Protein AF-A0A521K692-F1 (afdb_monomer_lite)

Foldseek 3Di:
DDPPDDPPCCDPVNVVVVVVVVVVVLVVLVVVLVVQLVVLLVVLVVVCVVVVDDSVSNVVSNVCSNVVSVVSSVVPPPDPPDPDDD

Radius of gyration: 22.89 Å; chains: 1; bounding box: 58×29×67 Å

Sequence (86 aa):
MEPKEREPLAGPAARRQQTAVEWSRYAGLGAQFAATIGLFTWLGWWADTRLSSSPWCMLVGVALGFTGGLIALVKAVPSAKRPPSE

pLDDT: mean 74.89, std 10.43, range [47.03, 90.5]

Structure (mmCIF, N/CA/C/O backbone):
data_AF-A0A521K692-F1
#
_entry.id   AF-A0A521K692-F1
#
loop_
_atom_site.group_PDB
_atom_site.id
_atom_site.type_symbol
_atom_site.label_atom_id
_atom_site.label_alt_id
_atom_site.label_comp_id
_atom_site.label_asym_id
_atom_site.label_entity_id
_atom_site.label_seq_id
_atom_site.pdbx_PDB_ins_code
_atom_site.Cartn_x
_atom_site.Cartn_y
_atom_site.Cartn_z
_atom_site.occupancy
_atom_site.B_iso_or_equiv
_atom_site.auth_seq_id
_atom_site.auth_comp_id
_atom_site.auth_asym_id
_atom_site.auth_atom_id
_atom_site.pdbx_PDB_model_num
ATOM 1 N N . MET A 1 1 ? -41.866 7.162 44.700 1.00 47.03 1 MET A N 1
ATOM 2 C CA . MET A 1 1 ? -40.590 7.813 44.340 1.00 47.03 1 MET A CA 1
ATOM 3 C C . MET A 1 1 ? -39.805 6.799 43.529 1.00 47.03 1 MET A C 1
ATOM 5 O O . MET A 1 1 ? -39.129 5.967 44.115 1.00 47.03 1 MET A O 1
ATOM 9 N N . GLU A 1 2 ? -40.001 6.770 42.212 1.00 58.56 2 GLU A N 1
ATOM 10 C CA . GLU A 1 2 ? -39.224 5.884 41.338 1.00 58.56 2 GLU A CA 1
ATOM 11 C C . GLU A 1 2 ? -37.829 6.487 41.124 1.00 58.56 2 GLU A C 1
ATOM 13 O O . GLU A 1 2 ? -37.724 7.673 40.788 1.00 58.56 2 GLU A O 1
ATOM 18 N N . PRO A 1 3 ? -36.750 5.721 41.348 1.00 57.75 3 PRO A N 1
ATOM 19 C CA . PRO A 1 3 ? -35.415 6.164 41.005 1.00 57.75 3 PRO A CA 1
ATOM 20 C C . PRO A 1 3 ? -35.318 6.203 39.478 1.00 57.75 3 PRO A C 1
ATOM 22 O O . PRO A 1 3 ? -35.456 5.190 38.804 1.00 57.75 3 PRO A O 1
ATOM 25 N N . LYS A 1 4 ? -35.087 7.396 38.925 1.00 59.59 4 LYS A N 1
ATOM 26 C CA . LYS A 1 4 ? -34.730 7.610 37.520 1.00 59.59 4 LYS A CA 1
ATOM 27 C C . LYS A 1 4 ? -33.349 6.993 37.285 1.00 59.59 4 LYS A C 1
ATOM 29 O O . LYS A 1 4 ? -32.319 7.656 37.400 1.00 59.59 4 LYS A O 1
ATOM 34 N N . GLU A 1 5 ? -33.332 5.682 37.086 1.00 62.97 5 GLU A N 1
ATOM 35 C CA . GLU A 1 5 ? -32.128 4.888 36.918 1.00 62.97 5 GLU A CA 1
ATOM 36 C C . GLU A 1 5 ? -31.414 5.261 35.617 1.00 62.97 5 GLU A C 1
ATOM 38 O O . GLU A 1 5 ? -31.828 4.922 34.516 1.00 62.97 5 GLU A O 1
ATOM 43 N N . ARG A 1 6 ? -30.291 5.959 35.804 1.00 60.56 6 ARG A N 1
ATOM 44 C CA . ARG A 1 6 ? -29.036 5.783 35.064 1.00 60.56 6 ARG A CA 1
ATOM 45 C C . ARG A 1 6 ? -29.161 5.815 33.539 1.00 60.56 6 ARG A C 1
ATOM 47 O O . ARG A 1 6 ? -28.864 4.835 32.866 1.00 60.56 6 ARG A O 1
ATOM 54 N N . GLU A 1 7 ? -29.420 6.992 32.982 1.00 65.00 7 GLU A N 1
ATOM 55 C CA . GLU A 1 7 ? -28.828 7.317 31.681 1.00 65.00 7 GLU A CA 1
ATOM 56 C C . GLU A 1 7 ? -27.308 7.439 31.893 1.00 65.00 7 GLU A C 1
ATOM 58 O O . GLU A 1 7 ? -26.873 8.350 32.607 1.00 65.00 7 GLU A O 1
ATOM 63 N N . PRO A 1 8 ? -26.456 6.557 31.331 1.00 58.03 8 PRO A N 1
ATOM 64 C CA . PRO A 1 8 ? -25.042 6.855 31.275 1.00 58.03 8 PRO A CA 1
ATOM 65 C C . PRO A 1 8 ? -24.914 7.973 30.244 1.00 58.03 8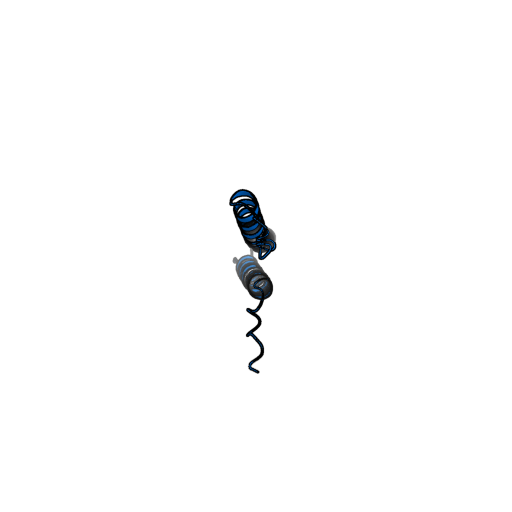 PRO A C 1
ATOM 67 O O . PRO A 1 8 ? -24.926 7.732 29.038 1.00 58.03 8 PRO A O 1
ATOM 70 N N . LEU A 1 9 ? -24.856 9.211 30.738 1.00 59.25 9 LEU A N 1
ATOM 71 C CA . LEU A 1 9 ? -24.566 10.423 29.982 1.00 59.25 9 LEU A CA 1
ATOM 72 C C . LEU A 1 9 ? -23.138 10.323 29.429 1.00 59.25 9 LEU A C 1
ATOM 74 O O . LEU A 1 9 ? -22.223 11.014 29.875 1.00 59.25 9 LEU A O 1
ATOM 78 N N . ALA A 1 10 ? -22.924 9.448 28.449 1.00 60.62 10 ALA A N 1
ATOM 79 C CA . ALA A 1 10 ? -21.811 9.551 27.528 1.00 60.62 10 ALA A CA 1
ATOM 80 C C . ALA A 1 10 ? -22.026 10.866 26.772 1.00 60.62 10 ALA A C 1
ATOM 82 O O . ALA A 1 10 ? -22.709 10.927 25.749 1.00 60.62 10 ALA A O 1
ATOM 83 N N . GLY A 1 11 ? -21.536 11.952 27.371 1.00 67.75 11 GLY A N 1
ATOM 84 C CA . GLY A 1 11 ? -21.772 13.302 26.894 1.00 67.75 11 GLY A CA 1
ATOM 85 C C . GLY A 1 11 ? -21.255 13.492 25.464 1.00 67.75 11 GLY A C 1
ATOM 86 O O . GLY A 1 11 ? -20.473 12.678 24.962 1.00 67.75 11 GLY A O 1
ATOM 87 N N . PRO A 1 12 ? -21.624 14.600 24.800 1.00 66.06 12 PRO A N 1
ATOM 88 C CA . PRO A 1 12 ? -21.211 14.918 23.428 1.00 66.06 12 PRO A CA 1
ATOM 89 C C . PRO A 1 12 ? -19.702 14.757 23.168 1.00 66.06 12 PRO A C 1
ATOM 91 O O . PRO A 1 12 ? -19.295 14.443 22.051 1.00 66.06 12 PRO A O 1
ATOM 94 N N . ALA A 1 13 ? -18.876 14.926 24.206 1.00 65.19 13 ALA A N 1
ATOM 95 C CA . ALA A 1 13 ? -17.433 14.710 24.174 1.00 65.19 13 ALA A CA 1
ATOM 96 C C . ALA A 1 13 ? -17.028 13.241 23.933 1.00 65.19 13 ALA A C 1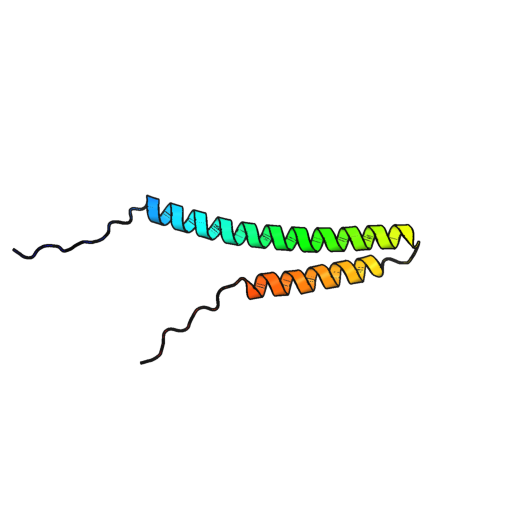
ATOM 98 O O . ALA A 1 13 ? -16.157 12.992 23.103 1.00 65.19 13 ALA A O 1
ATOM 99 N N . ALA A 1 14 ? -17.682 12.271 24.582 1.00 65.94 14 ALA A N 1
ATOM 100 C CA . ALA A 1 14 ? -17.407 10.844 24.391 1.00 65.94 14 ALA A CA 1
ATOM 101 C C . ALA A 1 14 ? -17.815 10.384 22.982 1.00 65.94 14 ALA A C 1
ATOM 103 O O . ALA A 1 14 ? -17.066 9.671 22.318 1.00 65.94 14 ALA A O 1
ATOM 104 N N . ARG A 1 15 ? -18.952 10.883 22.473 1.00 62.94 15 ARG A N 1
ATOM 105 C CA . ARG A 1 15 ? -19.398 10.628 21.094 1.00 62.94 15 ARG A CA 1
ATOM 106 C C . ARG A 1 15 ? -18.440 11.228 20.061 1.00 62.94 15 ARG A C 1
ATOM 108 O O . ARG A 1 15 ? -18.159 10.579 19.062 1.00 62.94 15 ARG A O 1
ATOM 115 N N . ARG A 1 16 ? -17.911 12.435 20.312 1.00 63.62 16 ARG A N 1
ATOM 116 C CA . ARG A 1 16 ? -16.918 13.102 19.448 1.00 63.62 16 ARG A CA 1
ATOM 117 C C . ARG A 1 16 ? -15.572 12.371 19.439 1.00 63.62 16 ARG A C 1
ATOM 119 O O . ARG A 1 16 ? -14.935 12.296 18.395 1.00 63.62 16 ARG A O 1
ATOM 126 N N . GLN A 1 17 ? -15.151 11.820 20.578 1.00 65.25 17 GLN A N 1
ATOM 127 C CA . GLN A 1 17 ? -13.960 10.971 20.653 1.00 65.25 17 GLN A CA 1
ATOM 128 C C . GLN A 1 17 ? -14.171 9.645 19.918 1.00 65.25 17 GLN A C 1
ATOM 130 O O . GLN A 1 17 ? -13.295 9.235 19.168 1.00 65.25 17 GLN A O 1
ATOM 135 N N . GLN A 1 18 ? -15.342 9.016 20.047 1.00 64.44 18 GLN A N 1
ATOM 136 C CA . GLN A 1 18 ? -15.679 7.803 19.295 1.00 64.44 18 GLN A CA 1
ATOM 137 C C . GLN A 1 18 ? -15.692 8.048 17.781 1.00 64.44 18 GLN A C 1
ATOM 139 O O . GLN A 1 18 ? -15.085 7.276 17.048 1.00 64.44 18 GLN A O 1
ATOM 144 N N . THR A 1 19 ? -16.294 9.140 17.293 1.00 65.56 19 THR A N 1
ATOM 145 C CA . THR A 1 19 ? -16.201 9.480 15.865 1.00 65.56 19 THR A CA 1
ATOM 146 C C . THR A 1 19 ? -14.770 9.795 15.448 1.00 65.56 19 THR A C 1
ATOM 148 O O . THR A 1 19 ? -14.326 9.279 14.433 1.00 65.56 19 THR A O 1
ATOM 151 N N . ALA A 1 20 ? -13.999 10.558 16.223 1.00 68.75 20 ALA A N 1
ATOM 152 C CA . ALA A 1 20 ? -12.600 10.827 15.881 1.00 68.75 20 ALA A CA 1
ATOM 153 C C . ALA A 1 20 ? -11.745 9.543 15.795 1.00 68.75 20 ALA A C 1
ATOM 155 O O . ALA A 1 20 ? -10.921 9.413 14.890 1.00 68.75 20 ALA A O 1
ATOM 156 N N . VAL A 1 21 ? -11.967 8.581 16.698 1.00 71.44 21 VAL A N 1
ATOM 157 C CA . VAL A 1 21 ? -11.282 7.276 16.708 1.00 71.44 21 VAL A CA 1
ATOM 158 C C . VAL A 1 21 ? -11.708 6.404 15.525 1.00 71.44 21 VAL A C 1
ATOM 160 O O . VAL A 1 21 ? -10.875 5.734 14.926 1.00 71.44 21 VAL A O 1
ATOM 163 N N . GLU A 1 22 ? -12.979 6.428 15.133 1.00 73.62 22 GLU A N 1
ATOM 164 C CA . GLU A 1 22 ? -13.432 5.683 13.955 1.00 73.62 22 GLU A CA 1
ATOM 165 C C . GLU A 1 22 ? -12.845 6.266 12.662 1.00 73.62 22 GLU A C 1
ATOM 167 O O . GLU A 1 22 ? -12.348 5.528 11.813 1.00 73.62 22 GLU A O 1
ATOM 172 N N . TRP A 1 23 ? -12.800 7.593 12.532 1.00 74.56 23 TRP A N 1
ATOM 173 C CA . TRP A 1 23 ? -12.222 8.254 11.359 1.00 74.56 23 TRP A CA 1
ATOM 174 C C . TRP A 1 23 ? -10.713 8.019 11.235 1.00 74.56 23 TRP A C 1
ATOM 176 O O . TRP A 1 23 ? -10.216 7.817 10.125 1.00 74.56 23 TRP A O 1
ATOM 186 N N . SER A 1 24 ? -9.979 7.986 12.353 1.00 81.44 24 SER A N 1
ATOM 187 C CA . SER A 1 24 ? -8.539 7.701 12.331 1.00 81.44 24 SER A CA 1
ATOM 188 C C . SER A 1 24 ? -8.232 6.273 11.867 1.00 81.44 24 SER A C 1
ATOM 190 O O . SER A 1 24 ? -7.254 6.066 11.147 1.00 81.44 24 SER A O 1
ATOM 192 N N . ARG A 1 25 ? -9.093 5.296 12.186 1.00 78.38 25 ARG A N 1
ATOM 193 C CA . ARG A 1 25 ? -8.963 3.910 11.700 1.00 78.38 25 ARG A CA 1
ATOM 194 C C . ARG A 1 25 ? -9.120 3.824 10.182 1.00 78.38 25 ARG A C 1
ATOM 196 O O . ARG A 1 25 ? -8.296 3.188 9.527 1.00 78.38 25 ARG A O 1
ATOM 203 N N . TYR A 1 26 ? -10.122 4.496 9.611 1.00 81.31 26 TYR A N 1
ATOM 204 C CA . TYR A 1 26 ? -10.306 4.535 8.154 1.00 81.31 26 TYR A CA 1
ATOM 205 C C . TYR A 1 26 ? -9.174 5.287 7.441 1.00 81.31 26 TYR A C 1
ATOM 207 O O . TYR A 1 26 ? -8.712 4.847 6.388 1.00 81.31 26 TYR A O 1
ATOM 215 N N . ALA A 1 27 ? -8.673 6.376 8.031 1.00 87.12 27 ALA A N 1
ATOM 216 C CA . ALA A 1 27 ? -7.515 7.096 7.505 1.00 87.12 27 ALA A CA 1
ATOM 217 C C . ALA A 1 27 ? -6.247 6.222 7.493 1.00 87.12 27 ALA A C 1
ATOM 219 O O . ALA A 1 27 ? -5.521 6.208 6.499 1.00 87.12 27 ALA A O 1
ATOM 220 N N . GLY A 1 28 ? -6.010 5.439 8.553 1.00 87.19 28 GLY A N 1
ATOM 221 C CA . GLY A 1 28 ? -4.901 4.481 8.618 1.00 87.19 28 GLY A CA 1
ATOM 222 C C . GLY A 1 28 ? -4.981 3.401 7.534 1.00 87.19 28 GLY A C 1
ATOM 223 O O . GLY A 1 28 ? -3.978 3.092 6.893 1.00 87.19 28 GLY A O 1
ATOM 224 N N . LEU A 1 29 ? -6.184 2.892 7.260 1.00 85.25 29 LEU A N 1
ATOM 225 C CA . LEU A 1 29 ? -6.437 1.941 6.173 1.00 85.25 29 LEU A CA 1
ATOM 226 C C . LEU A 1 29 ? -6.133 2.528 4.790 1.00 85.25 29 LEU A C 1
ATOM 228 O O . LEU A 1 29 ? -5.453 1.890 3.986 1.00 85.25 29 LEU A O 1
ATOM 232 N N . GLY A 1 30 ? -6.587 3.756 4.523 1.00 85.06 30 GLY A N 1
ATOM 233 C CA . GLY A 1 30 ? -6.285 4.462 3.276 1.00 85.06 30 GLY A CA 1
ATOM 234 C C . GLY A 1 30 ? -4.786 4.726 3.095 1.00 85.06 30 GLY A C 1
ATOM 235 O O . GLY A 1 30 ? -4.247 4.509 2.010 1.00 85.06 30 GLY A O 1
ATOM 236 N N . ALA A 1 31 ? -4.090 5.122 4.165 1.00 90.00 31 ALA A N 1
ATOM 237 C CA . ALA A 1 31 ? -2.644 5.328 4.143 1.00 90.00 31 ALA A CA 1
ATOM 238 C C . ALA A 1 31 ? -1.880 4.025 3.854 1.00 90.00 31 ALA A C 1
ATOM 240 O O . ALA A 1 31 ? -0.961 4.018 3.036 1.00 90.00 31 ALA A O 1
ATOM 241 N N . GLN A 1 32 ? -2.286 2.908 4.463 1.00 87.38 32 GLN A N 1
ATOM 242 C CA . GLN A 1 32 ? -1.676 1.600 4.218 1.00 87.38 32 GLN A CA 1
ATOM 243 C C . GLN A 1 32 ? -1.907 1.109 2.782 1.00 87.38 32 GLN A C 1
ATOM 245 O O . GLN A 1 32 ? -0.997 0.557 2.156 1.00 87.38 32 GLN A O 1
ATOM 250 N N . PHE A 1 33 ? -3.099 1.347 2.236 1.00 85.12 33 PHE A N 1
ATOM 251 C CA . PHE A 1 33 ? -3.422 1.070 0.838 1.00 85.12 33 PHE A CA 1
ATOM 252 C C . PHE A 1 33 ? -2.529 1.876 -0.119 1.00 85.12 33 PHE A C 1
ATOM 254 O O . PHE A 1 3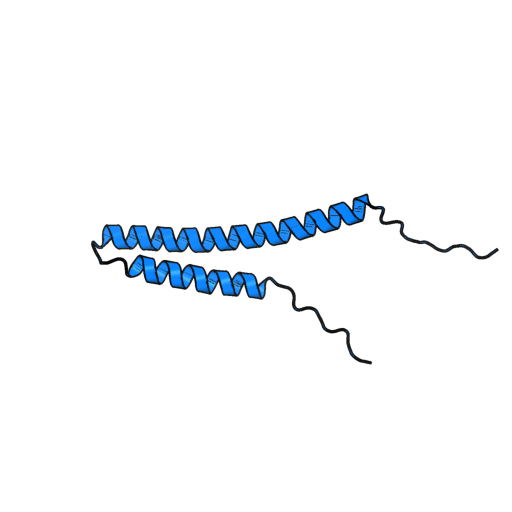3 ? -1.866 1.296 -0.981 1.00 85.12 33 PHE A O 1
ATOM 261 N N . ALA A 1 34 ? -2.440 3.194 0.084 1.00 87.12 34 ALA A N 1
ATOM 262 C CA . ALA A 1 34 ? -1.600 4.077 -0.723 1.00 87.12 34 ALA A CA 1
ATOM 263 C C . ALA A 1 34 ? -0.110 3.711 -0.630 1.00 87.12 34 ALA A C 1
ATOM 265 O O . ALA A 1 34 ? 0.573 3.664 -1.652 1.00 87.12 34 ALA A O 1
ATOM 266 N N . ALA A 1 35 ? 0.385 3.394 0.571 1.00 90.50 35 ALA A N 1
ATOM 267 C CA . ALA A 1 35 ? 1.766 2.966 0.781 1.00 90.50 35 ALA A CA 1
ATOM 268 C C . ALA A 1 35 ? 2.078 1.659 0.038 1.00 90.50 35 ALA A C 1
ATOM 270 O O . ALA A 1 35 ? 3.130 1.543 -0.586 1.00 90.50 35 ALA A O 1
ATOM 271 N N . THR A 1 36 ? 1.149 0.698 0.056 1.00 84.75 36 THR A N 1
ATOM 272 C CA . THR A 1 36 ? 1.300 -0.584 -0.647 1.00 84.75 36 THR A CA 1
ATOM 273 C C . THR A 1 36 ? 1.383 -0.365 -2.157 1.00 84.75 36 THR A C 1
ATOM 275 O O . THR A 1 36 ? 2.334 -0.817 -2.791 1.00 84.75 36 THR A O 1
ATOM 278 N N . ILE A 1 37 ? 0.438 0.385 -2.734 1.00 85.31 37 ILE A N 1
ATOM 279 C CA . ILE A 1 37 ? 0.450 0.710 -4.169 1.00 85.31 37 ILE A CA 1
ATOM 280 C C . ILE A 1 37 ? 1.725 1.463 -4.541 1.00 85.31 37 ILE A C 1
ATOM 282 O O . ILE A 1 37 ? 2.391 1.092 -5.506 1.00 85.31 37 ILE A O 1
ATOM 286 N N . GLY A 1 38 ? 2.076 2.500 -3.778 1.00 86.75 38 GLY A N 1
ATOM 287 C CA . GLY A 1 38 ? 3.261 3.315 -4.024 1.00 86.75 38 GLY A CA 1
ATOM 288 C C . GLY A 1 38 ? 4.544 2.487 -4.013 1.00 86.75 38 GLY A C 1
ATOM 289 O O . GLY A 1 38 ? 5.360 2.625 -4.920 1.00 86.75 38 GLY A O 1
ATOM 290 N N . LEU A 1 39 ? 4.687 1.567 -3.053 1.00 87.50 39 LEU A N 1
ATOM 291 C CA . LEU A 1 39 ? 5.847 0.683 -2.952 1.00 87.50 39 LEU A CA 1
ATOM 292 C C . LEU A 1 39 ? 5.974 -0.244 -4.168 1.00 87.50 39 LEU A C 1
ATOM 294 O O . LEU A 1 39 ? 7.041 -0.308 -4.774 1.00 87.50 39 LEU A O 1
ATOM 298 N N . PHE A 1 40 ? 4.896 -0.934 -4.554 1.00 82.75 40 PHE A N 1
ATOM 299 C CA . PHE A 1 40 ? 4.917 -1.834 -5.714 1.00 82.75 40 PHE A CA 1
ATOM 300 C C . PHE A 1 40 ? 5.097 -1.083 -7.038 1.00 82.75 40 PHE A C 1
ATOM 302 O O . PHE A 1 40 ? 5.813 -1.554 -7.921 1.00 82.75 40 PHE A O 1
ATOM 309 N N . THR A 1 41 ? 4.506 0.106 -7.160 1.00 82.44 41 THR A N 1
ATOM 310 C CA . THR A 1 41 ? 4.677 0.979 -8.331 1.00 82.44 41 THR A CA 1
ATOM 311 C C . THR A 1 41 ? 6.125 1.444 -8.454 1.00 82.44 41 THR A C 1
ATOM 313 O O . THR A 1 41 ? 6.708 1.373 -9.535 1.00 82.44 41 THR A O 1
ATOM 316 N N . TRP A 1 42 ? 6.730 1.880 -7.345 1.00 85.44 42 TRP A N 1
ATOM 317 C CA . TRP A 1 42 ? 8.118 2.333 -7.322 1.00 85.44 42 TRP A CA 1
ATOM 318 C C . TRP A 1 42 ? 9.102 1.196 -7.615 1.00 85.44 42 TRP A C 1
ATOM 320 O O . TRP A 1 42 ? 10.017 1.377 -8.417 1.00 85.44 42 TRP A O 1
ATOM 330 N N . LEU A 1 43 ? 8.878 0.009 -7.041 1.00 83.00 43 LEU A N 1
ATOM 331 C CA . LEU A 1 43 ? 9.652 -1.198 -7.348 1.00 83.00 43 LEU A CA 1
ATOM 332 C C . LEU A 1 43 ? 9.552 -1.588 -8.827 1.00 83.00 43 LEU A C 1
ATOM 334 O O . LEU A 1 43 ? 10.572 -1.899 -9.438 1.00 83.00 43 LEU A O 1
ATOM 338 N N . GLY A 1 44 ? 8.352 -1.536 -9.412 1.00 78.94 44 GLY A N 1
ATOM 339 C CA . GLY A 1 44 ? 8.141 -1.822 -10.832 1.00 78.94 44 GLY A CA 1
ATOM 340 C C . GLY A 1 44 ? 8.866 -0.828 -11.742 1.00 78.94 44 GLY A C 1
ATOM 341 O O . GLY A 1 44 ? 9.558 -1.235 -12.671 1.00 78.94 44 GLY A O 1
ATOM 342 N N . TRP A 1 45 ? 8.796 0.467 -11.422 1.00 78.81 45 TRP A N 1
ATOM 343 C CA . TRP A 1 45 ? 9.524 1.513 -12.147 1.00 78.81 45 TRP A CA 1
ATOM 344 C C . TRP A 1 45 ? 11.051 1.355 -12.037 1.00 78.81 45 TRP A C 1
ATOM 346 O O . TRP A 1 45 ? 11.779 1.487 -13.023 1.00 78.81 45 TRP A O 1
ATOM 356 N N . TRP A 1 46 ? 11.560 1.024 -10.848 1.00 82.19 46 TRP A N 1
ATOM 357 C CA . TRP A 1 46 ? 12.987 0.769 -10.640 1.00 82.19 46 TRP A CA 1
ATOM 358 C C . TRP A 1 46 ? 13.479 -0.479 -11.394 1.00 82.19 46 TRP A C 1
ATOM 360 O O . TRP A 1 46 ? 14.581 -0.485 -11.942 1.00 82.19 46 TRP A O 1
ATOM 370 N N . ALA A 1 47 ? 12.658 -1.528 -11.469 1.00 79.12 47 ALA A N 1
ATOM 371 C CA . ALA A 1 47 ? 12.972 -2.722 -12.248 1.00 79.12 47 ALA A CA 1
ATOM 372 C C . ALA A 1 47 ? 12.975 -2.437 -13.762 1.00 79.12 47 ALA A C 1
ATOM 374 O O . ALA A 1 47 ? 13.919 -2.832 -14.449 1.00 79.12 47 ALA A O 1
ATOM 375 N N . ASP A 1 48 ? 11.980 -1.700 -14.268 1.00 75.38 48 ASP A N 1
ATOM 376 C CA . ASP A 1 48 ? 11.891 -1.322 -15.687 1.00 75.38 48 ASP A CA 1
ATOM 377 C C . ASP A 1 48 ? 13.089 -0.462 -16.125 1.00 75.38 48 ASP A C 1
ATOM 379 O O . ASP A 1 48 ? 13.693 -0.721 -17.168 1.00 75.38 48 ASP A O 1
ATOM 383 N N . THR A 1 49 ? 13.503 0.505 -15.294 1.00 74.88 49 THR A N 1
ATOM 384 C CA . THR A 1 49 ? 14.675 1.358 -15.578 1.00 74.88 49 THR A CA 1
ATOM 385 C C . THR A 1 49 ? 15.995 0.587 -15.603 1.00 74.88 49 THR A C 1
ATOM 387 O O . THR A 1 49 ? 16.887 0.946 -16.369 1.00 74.88 49 THR A O 1
ATOM 390 N N . ARG A 1 50 ? 16.135 -0.493 -14.820 1.00 77.75 50 ARG A N 1
ATOM 391 C CA . ARG A 1 50 ? 17.323 -1.364 -14.878 1.00 77.75 50 ARG A CA 1
ATOM 392 C C . ARG A 1 50 ? 17.341 -2.303 -16.078 1.00 77.75 50 ARG A C 1
ATOM 394 O O . ARG A 1 50 ? 18.424 -2.682 -16.516 1.00 77.75 50 ARG A O 1
ATOM 401 N N . LEU A 1 51 ? 16.177 -2.718 -16.570 1.00 72.62 51 LEU A N 1
ATOM 402 C CA . LEU A 1 51 ? 16.067 -3.722 -17.629 1.00 72.62 51 LEU A CA 1
ATOM 403 C C . LEU A 1 51 ? 15.985 -3.115 -19.040 1.00 72.62 51 LEU A C 1
ATOM 405 O O . LEU A 1 51 ? 15.967 -3.878 -20.005 1.00 72.62 51 LEU A O 1
ATOM 409 N N . SER A 1 52 ? 15.921 -1.779 -19.184 1.00 64.94 52 SER A N 1
ATOM 410 C CA . SER A 1 52 ? 15.621 -1.085 -20.459 1.00 64.94 52 SER A CA 1
ATOM 411 C C . SER A 1 52 ? 1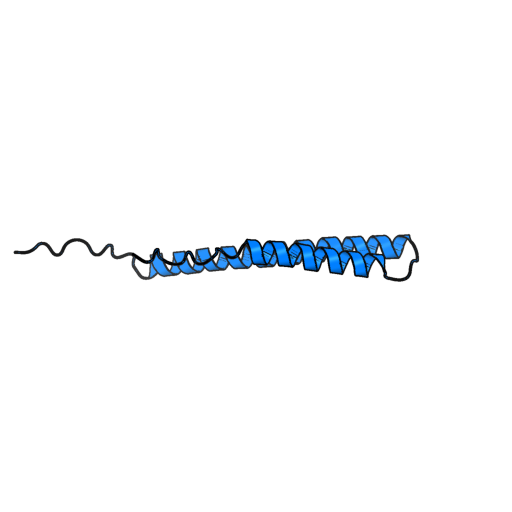4.398 -1.671 -21.182 1.00 64.94 52 SER A C 1
ATOM 413 O O . SER A 1 52 ? 14.259 -1.567 -22.401 1.00 64.94 52 SER A O 1
ATOM 415 N N . SER A 1 53 ? 13.518 -2.332 -20.429 1.00 59.00 53 SER A N 1
ATOM 416 C CA . SER A 1 53 ? 12.363 -3.029 -20.965 1.00 59.00 53 SER A CA 1
ATOM 417 C C . SER A 1 53 ? 11.202 -2.049 -21.055 1.00 59.00 53 SER A C 1
ATOM 419 O O . SER A 1 53 ? 11.060 -1.148 -20.229 1.00 59.00 53 SER A O 1
ATOM 421 N N . SER A 1 54 ? 10.375 -2.213 -22.086 1.00 61.09 54 SER A N 1
ATOM 422 C CA . SER A 1 54 ? 9.080 -1.529 -22.218 1.00 61.09 54 SER A CA 1
ATOM 423 C C . SER A 1 54 ? 8.283 -1.689 -20.901 1.00 61.09 54 SER A C 1
ATOM 425 O O . SER A 1 54 ? 8.496 -2.710 -20.248 1.00 61.09 54 SER A O 1
ATOM 427 N N . PRO A 1 55 ? 7.409 -0.741 -20.481 1.00 70.69 55 PRO A N 1
ATOM 428 C CA . PRO A 1 55 ? 6.983 -0.526 -19.083 1.00 70.69 55 PRO A CA 1
ATOM 429 C C . PRO A 1 55 ? 5.989 -1.580 -18.549 1.00 70.69 55 PRO A C 1
ATOM 431 O O . PRO A 1 55 ? 4.921 -1.279 -18.012 1.00 70.69 55 PRO A O 1
ATOM 434 N N . TRP A 1 56 ? 6.310 -2.851 -18.755 1.00 76.62 56 TRP A N 1
ATOM 435 C CA . TRP A 1 56 ? 5.506 -4.015 -18.432 1.00 76.62 56 TRP A CA 1
ATOM 436 C C . TRP A 1 56 ? 5.674 -4.417 -16.971 1.00 76.62 56 TRP A C 1
ATOM 438 O O . TRP A 1 56 ? 4.691 -4.829 -16.357 1.00 76.62 56 TRP A O 1
ATOM 448 N N . CYS A 1 57 ? 6.867 -4.272 -16.380 1.00 70.62 57 CYS A N 1
ATOM 449 C CA . CYS A 1 57 ? 7.066 -4.609 -14.970 1.00 70.62 57 CYS A CA 1
ATOM 450 C C . CYS A 1 57 ? 6.369 -3.582 -14.067 1.00 70.62 57 CYS A C 1
ATOM 452 O O . CYS A 1 57 ? 5.750 -3.958 -13.071 1.00 70.62 57 CYS A O 1
ATOM 454 N N . MET A 1 58 ? 6.353 -2.305 -14.459 1.00 75.06 58 MET A N 1
ATOM 455 C CA . MET A 1 58 ? 5.548 -1.269 -13.817 1.00 75.06 58 MET A CA 1
ATOM 456 C C . MET A 1 58 ? 4.047 -1.544 -13.960 1.00 75.06 58 MET A C 1
ATOM 458 O O . MET A 1 58 ? 3.331 -1.437 -12.965 1.00 75.06 58 MET A O 1
ATOM 462 N N . LEU A 1 59 ? 3.561 -1.968 -15.136 1.00 81.06 59 LEU A N 1
ATOM 463 C CA . LEU A 1 59 ? 2.149 -2.343 -15.313 1.00 81.06 59 LEU A CA 1
ATOM 464 C C . LEU A 1 59 ? 1.740 -3.500 -14.389 1.00 81.06 59 LEU A C 1
ATOM 466 O O . LEU A 1 59 ? 0.699 -3.430 -13.735 1.00 81.06 59 LEU A O 1
ATOM 470 N N . VAL A 1 60 ? 2.568 -4.545 -14.306 1.00 83.06 60 VAL A N 1
ATOM 471 C CA . VAL A 1 60 ? 2.324 -5.703 -13.433 1.00 83.06 60 VAL A CA 1
ATOM 472 C C . VAL A 1 60 ? 2.414 -5.306 -11.957 1.00 83.06 60 VAL A C 1
ATOM 474 O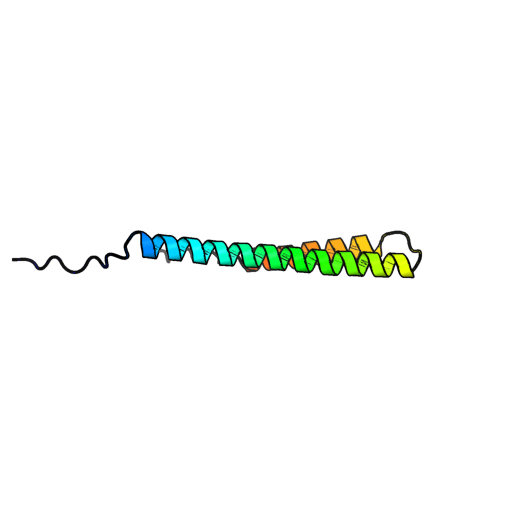 O . VAL A 1 60 ? 1.560 -5.707 -11.169 1.00 83.06 60 VAL A O 1
ATOM 477 N N . GLY A 1 61 ? 3.388 -4.476 -11.575 1.00 78.31 61 GLY A N 1
ATOM 478 C CA . GLY A 1 61 ? 3.539 -3.967 -10.210 1.00 78.31 61 GLY A CA 1
ATOM 479 C C . GLY A 1 61 ? 2.352 -3.113 -9.760 1.00 78.31 61 GLY A C 1
ATOM 480 O O . GLY A 1 61 ? 1.824 -3.320 -8.668 1.00 78.31 61 GLY A O 1
ATOM 481 N N . VAL A 1 62 ? 1.872 -2.209 -10.618 1.00 81.69 62 VAL A N 1
ATOM 482 C CA . VAL A 1 62 ? 0.669 -1.401 -10.360 1.00 81.69 62 VAL A CA 1
ATOM 483 C C . VAL A 1 62 ? -0.566 -2.291 -10.264 1.00 81.69 62 VAL A C 1
ATOM 485 O O . VAL A 1 62 ? -1.335 -2.142 -9.318 1.00 81.69 62 VAL A O 1
ATOM 488 N N . ALA A 1 63 ? -0.749 -3.235 -11.192 1.00 87.50 63 ALA A N 1
ATOM 489 C CA . ALA A 1 63 ? -1.888 -4.149 -11.170 1.00 87.50 63 ALA A CA 1
ATOM 490 C C . ALA A 1 63 ? -1.911 -4.983 -9.879 1.00 87.50 63 ALA A C 1
ATOM 492 O O . ALA A 1 63 ? -2.931 -5.026 -9.196 1.00 87.50 63 ALA A O 1
ATOM 493 N N . LEU A 1 64 ? -0.778 -5.572 -9.486 1.00 82.12 64 LEU A N 1
ATOM 494 C CA . LEU A 1 64 ? -0.666 -6.353 -8.252 1.00 82.12 64 LEU A CA 1
ATOM 495 C C . LEU A 1 64 ? -0.862 -5.497 -6.997 1.00 82.12 64 LEU A C 1
ATOM 497 O O . LEU A 1 64 ? -1.608 -5.894 -6.101 1.00 82.12 64 LEU A O 1
ATOM 501 N N . GLY A 1 65 ? -0.233 -4.320 -6.932 1.00 81.44 65 GLY A N 1
ATOM 502 C CA . GLY A 1 65 ? -0.378 -3.394 -5.810 1.00 81.44 65 GLY A CA 1
ATOM 503 C C . GLY A 1 65 ? -1.816 -2.901 -5.655 1.00 81.44 65 GLY A C 1
ATOM 504 O O . GLY A 1 65 ? -2.346 -2.872 -4.544 1.00 81.44 65 GLY A O 1
ATOM 505 N N . PHE A 1 66 ? -2.474 -2.583 -6.771 1.00 84.38 66 PHE A N 1
ATOM 506 C CA . PHE A 1 66 ? -3.870 -2.170 -6.795 1.00 84.38 66 PHE A CA 1
ATOM 507 C C . PHE A 1 66 ? -4.793 -3.311 -6.365 1.00 84.38 66 PHE A C 1
ATOM 509 O O . PHE A 1 66 ? -5.561 -3.135 -5.425 1.00 84.38 66 PHE A O 1
ATOM 516 N N . THR A 1 67 ? -4.692 -4.496 -6.977 1.00 88.75 67 THR A N 1
ATOM 517 C CA . THR A 1 67 ? -5.539 -5.649 -6.632 1.00 88.75 67 THR A CA 1
ATOM 518 C C . THR A 1 67 ? -5.334 -6.089 -5.183 1.00 88.75 67 THR A C 1
ATOM 520 O O . THR A 1 67 ? -6.310 -6.257 -4.451 1.00 88.75 67 THR A O 1
ATOM 523 N N . GLY A 1 68 ? -4.085 -6.232 -4.734 1.00 82.31 68 GLY A N 1
ATOM 524 C CA . GLY A 1 68 ? -3.766 -6.626 -3.361 1.00 82.31 68 GLY A CA 1
ATOM 525 C C . GLY A 1 68 ? -4.242 -5.596 -2.338 1.00 82.31 68 GLY A C 1
ATOM 526 O O . GLY A 1 68 ? -4.864 -5.952 -1.334 1.00 82.31 68 GLY A O 1
ATOM 527 N N . GLY A 1 69 ? -4.029 -4.313 -2.627 1.00 81.88 69 GLY A N 1
ATOM 528 C CA . GLY A 1 69 ? -4.524 -3.230 -1.795 1.00 81.88 69 GLY A CA 1
ATOM 529 C C . GLY A 1 69 ? -6.055 -3.193 -1.723 1.00 81.88 69 GLY A C 1
ATOM 530 O O . GLY A 1 69 ? -6.612 -2.998 -0.643 1.00 81.88 69 GLY A O 1
ATOM 531 N N . LEU A 1 70 ? -6.747 -3.416 -2.845 1.00 88.12 70 LEU A N 1
ATOM 532 C CA . LEU A 1 70 ? -8.207 -3.361 -2.900 1.00 88.12 70 LEU A CA 1
ATOM 533 C C . LEU A 1 70 ? -8.813 -4.504 -2.081 1.00 88.12 70 LEU A C 1
ATOM 535 O O . LEU A 1 70 ? -9.754 -4.295 -1.321 1.00 88.12 70 LEU A O 1
ATOM 539 N N . ILE A 1 71 ? -8.226 -5.701 -2.181 1.00 86.44 71 ILE A N 1
ATOM 540 C CA . ILE A 1 71 ? -8.605 -6.858 -1.363 1.00 86.44 71 ILE A CA 1
ATOM 541 C C . ILE A 1 71 ? -8.411 -6.545 0.125 1.00 86.44 71 ILE A C 1
ATOM 543 O O . ILE A 1 71 ? -9.297 -6.835 0.928 1.00 86.44 71 ILE A O 1
ATOM 547 N N . ALA A 1 72 ? -7.282 -5.942 0.507 1.00 83.19 72 ALA A N 1
ATOM 548 C CA . ALA A 1 72 ? -7.023 -5.567 1.896 1.00 83.19 72 ALA A CA 1
ATOM 549 C C . ALA A 1 72 ? -8.046 -4.542 2.411 1.00 83.19 72 ALA A C 1
ATOM 551 O O . ALA A 1 72 ? -8.571 -4.704 3.513 1.00 83.19 72 ALA A O 1
ATOM 552 N N . LEU A 1 73 ? -8.382 -3.541 1.593 1.00 85.62 73 LEU A N 1
ATOM 553 C CA . LEU A 1 73 ? -9.376 -2.524 1.926 1.00 85.62 73 LEU A CA 1
ATOM 554 C C . LEU A 1 73 ? -10.771 -3.134 2.112 1.00 85.62 73 LEU A C 1
ATOM 556 O O . LEU A 1 73 ? -11.420 -2.875 3.120 1.00 85.62 73 LEU A O 1
ATOM 560 N N . VAL A 1 74 ? -11.212 -3.991 1.187 1.00 86.12 74 VAL A N 1
ATOM 561 C CA . VAL A 1 74 ? -12.520 -4.663 1.264 1.00 86.12 74 VAL A CA 1
ATOM 562 C C . VAL A 1 74 ? -12.601 -5.578 2.486 1.00 86.12 74 VAL A C 1
ATOM 564 O O . VAL A 1 74 ? -13.606 -5.573 3.191 1.00 86.12 74 VAL A O 1
ATOM 567 N N . LYS A 1 75 ? -11.534 -6.328 2.789 1.00 83.75 75 LYS A N 1
ATOM 568 C CA . LYS A 1 75 ? -11.476 -7.201 3.974 1.00 83.75 75 LYS A CA 1
ATOM 569 C C . LYS A 1 75 ? -11.473 -6.431 5.292 1.00 83.75 75 LYS A C 1
ATOM 571 O O . LYS A 1 75 ? -11.859 -6.991 6.314 1.00 83.75 75 LYS A O 1
ATOM 576 N N . ALA A 1 76 ? -11.018 -5.182 5.280 1.00 82.25 76 ALA A N 1
ATOM 577 C CA . ALA A 1 76 ? -10.990 -4.342 6.465 1.00 82.25 76 ALA A CA 1
ATOM 578 C C . ALA A 1 76 ? -12.355 -3.737 6.813 1.00 82.25 76 ALA A C 1
ATOM 580 O O . ALA A 1 76 ? -12.529 -3.272 7.939 1.00 82.25 76 ALA A O 1
ATOM 581 N N . VAL A 1 77 ? -13.320 -3.758 5.887 1.00 82.56 77 VAL A N 1
ATOM 582 C CA . VAL A 1 77 ? -14.695 -3.341 6.168 1.00 82.56 77 VAL A CA 1
ATOM 583 C C . VAL A 1 77 ? -15.373 -4.437 6.998 1.00 82.56 77 VAL A C 1
ATOM 585 O O . VAL A 1 77 ? -15.562 -5.553 6.502 1.00 82.56 77 VAL A O 1
ATOM 588 N N . PRO A 1 78 ? -15.761 -4.169 8.258 1.00 72.38 78 PRO A N 1
ATOM 589 C CA . PRO A 1 78 ? -16.491 -5.141 9.055 1.00 72.38 78 PRO A CA 1
ATOM 590 C C . PRO A 1 78 ? -17.817 -5.453 8.360 1.00 72.38 78 PRO A C 1
ATOM 592 O O . PRO A 1 78 ? -18.599 -4.546 8.072 1.00 72.38 78 PRO A O 1
ATOM 595 N N . SER A 1 79 ? -18.090 -6.732 8.092 1.00 64.62 79 SER A N 1
ATOM 596 C CA . SER A 1 79 ? -19.416 -7.137 7.627 1.00 64.62 79 SER A CA 1
ATOM 597 C C . SER A 1 79 ? -20.434 -6.704 8.673 1.00 64.62 79 SER A C 1
ATOM 599 O O . SER A 1 79 ? -20.332 -7.114 9.832 1.00 64.62 79 SER A O 1
ATOM 601 N N . ALA A 1 80 ? -21.394 -5.868 8.271 1.00 62.69 80 ALA A N 1
ATOM 602 C CA . ALA A 1 80 ? -22.538 -5.532 9.099 1.00 62.69 80 ALA A CA 1
ATOM 603 C C . ALA A 1 80 ? -23.207 -6.854 9.491 1.00 62.69 80 ALA A C 1
ATOM 605 O O . ALA A 1 80 ? -23.852 -7.499 8.661 1.00 62.69 80 ALA A O 1
ATOM 606 N N . LYS A 1 81 ? -22.970 -7.318 10.726 1.00 58.28 81 LYS A N 1
ATOM 607 C CA . LYS A 1 81 ? -23.629 -8.513 11.250 1.00 58.28 81 LYS A CA 1
ATOM 608 C C . LYS A 1 81 ? -25.120 -8.226 11.147 1.00 58.28 81 LYS A C 1
ATOM 610 O O . LYS A 1 81 ? -25.609 -7.309 11.803 1.00 58.28 81 LYS A O 1
ATOM 615 N N . ARG A 1 82 ? -25.822 -8.958 10.278 1.00 65.38 82 ARG A N 1
ATOM 616 C CA . ARG A 1 82 ? -27.283 -8.916 10.261 1.00 65.38 82 ARG A CA 1
ATOM 617 C C . ARG A 1 82 ? -27.747 -9.317 11.667 1.00 65.38 82 ARG A C 1
ATOM 619 O O . ARG A 1 82 ? -27.215 -10.305 12.183 1.00 65.38 82 ARG A O 1
ATOM 626 N N . PRO A 1 83 ? -28.649 -8.553 12.306 1.00 63.81 83 PRO A N 1
ATOM 627 C CA . PRO A 1 83 ? -29.214 -8.976 13.577 1.00 63.81 83 PRO A CA 1
ATOM 628 C C . PRO A 1 83 ? -29.869 -10.355 13.381 1.00 63.81 83 PRO A C 1
ATOM 630 O O . PRO A 1 83 ? -30.458 -10.584 12.319 1.00 63.81 83 PRO A O 1
ATOM 633 N N . PRO A 1 84 ? -29.705 -11.288 14.336 1.00 65.75 84 PRO A N 1
ATOM 634 C CA . PRO A 1 84 ? -30.355 -12.588 14.260 1.00 65.75 84 PRO A CA 1
ATOM 635 C C . PRO A 1 84 ? -31.867 -12.361 14.174 1.00 65.75 84 PRO A C 1
ATOM 637 O O . PRO A 1 84 ? -32.435 -11.666 15.011 1.00 65.75 84 PRO A O 1
ATOM 640 N N . SER A 1 85 ? -32.489 -12.878 13.115 1.00 72.06 85 SER A N 1
ATOM 641 C CA . SER A 1 85 ? -33.943 -12.971 13.025 1.00 72.06 85 SER A CA 1
ATOM 642 C C . SER A 1 85 ? -34.391 -14.025 14.032 1.00 72.06 85 SER A C 1
ATOM 644 O O . S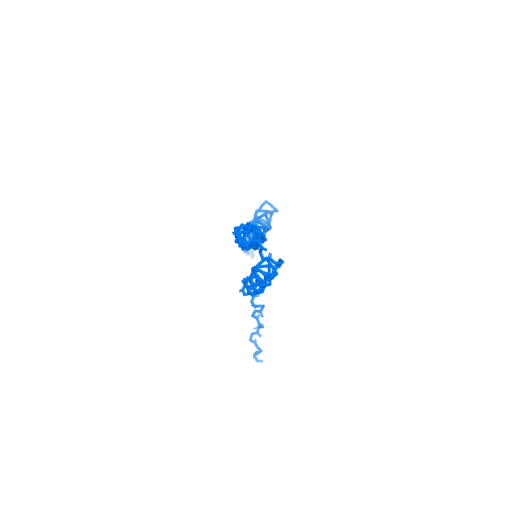ER A 1 85 ? -34.091 -15.206 13.830 1.00 72.06 85 SER A O 1
ATOM 646 N N . GLU A 1 86 ? -35.008 -13.568 15.121 1.00 59.34 86 GLU A N 1
ATOM 647 C CA . GLU A 1 86 ? -35.804 -14.399 16.033 1.00 59.34 86 GLU A CA 1
ATOM 648 C C . GLU A 1 86 ? -36.992 -15.045 15.311 1.00 59.34 86 GLU A C 1
ATOM 650 O O . GLU A 1 86 ? -37.542 -14.406 14.379 1.00 59.34 86 GLU A O 1
#

Secondary structure (DSSP, 8-state):
-----------HHHHHHHHHHHHHHHHHHHHHHHHHHHHHHHHHHHHHHHHT--THHHHHHHHHHHHHHHHHHHHHS----PPP--